Protein AF-A0A5P8LX59-F1 (afdb_monomer)

Foldseek 3Di:
DDDDDDDDDDPPPDPPPPDPPVPPPDPDCPVLVVVLVVLVVVLVCQLVVCVVCCVVCVVVCVVVVDDPVNCNVVSNVVSVVVSVVSVVVSVVVVVVVPD

Sequence (99 aa):
MSSDDDGDAGYVHRPSGEPPTSGDGEREFDWRGWTLVGTVLFAFIVAPGALLLLPAAQSFVQSLGLTLRDAYLVLPLLPAFLLGSVAVWSAMRARSGGA

Nearest PDB structures (foldseek):
  5uky-assembly1_B  TM=3.908E-01  e=8.675E+00  Mycobacterium tuberculosis

Secondary structure (DSSP, 8-state):
----------------S-------S-----HHHHHHHHHHHHHHHHHHHHHHHHHHHHHHHHHTT--HHHHHHHHHHHHHHHHHHHHHHHHHHHHHT--

Radius of gyration: 27.7 Å; Cα contacts (8 Å, |Δi|>4): 28; chains: 1; bounding box: 47×34×91 Å

Mean predicted aligned error: 15.1 Å

Structure (mmCIF, N/CA/C/O backbone):
data_AF-A0A5P8LX59-F1
#
_entry.id   AF-A0A5P8LX59-F1
#
loop_
_atom_site.group_PDB
_atom_site.id
_atom_site.type_symbol
_atom_site.label_atom_id
_atom_site.label_alt_id
_atom_site.label_comp_id
_atom_site.label_asym_id
_atom_site.label_entity_id
_atom_site.label_seq_id
_atom_site.pdbx_PDB_ins_code
_atom_site.Cartn_x
_atom_site.Cartn_y
_atom_site.Cartn_z
_atom_site.occupancy
_atom_site.B_iso_or_equiv
_atom_site.auth_seq_id
_atom_site.auth_comp_id
_atom_site.auth_asym_id
_atom_site.auth_atom_id
_atom_site.pdbx_PDB_model_num
ATOM 1 N N . MET A 1 1 ? 20.286 22.516 -72.641 1.00 39.66 1 MET A N 1
ATOM 2 C CA . MET A 1 1 ? 20.600 21.076 -72.717 1.00 39.66 1 MET A CA 1
ATOM 3 C C . MET A 1 1 ? 21.207 20.688 -71.376 1.00 39.66 1 MET A C 1
ATOM 5 O O . MET A 1 1 ? 22.198 21.307 -71.010 1.00 39.66 1 MET A O 1
ATOM 9 N N . SER A 1 2 ? 20.569 19.780 -70.631 1.00 52.16 2 SER A N 1
ATOM 10 C CA . SER A 1 2 ? 21.075 19.185 -69.382 1.00 52.16 2 SER A CA 1
ATOM 11 C C . SER A 1 2 ? 22.319 18.331 -69.624 1.00 52.16 2 SER A C 1
ATOM 13 O O . SER A 1 2 ? 22.475 17.810 -70.729 1.00 52.16 2 SER A O 1
ATOM 15 N N . SER A 1 3 ? 23.123 18.111 -68.585 1.00 48.81 3 SER A N 1
ATOM 16 C CA . SER A 1 3 ? 23.468 16.763 -68.103 1.00 48.81 3 SER A CA 1
ATOM 17 C C . SER A 1 3 ? 24.090 16.882 -66.715 1.00 48.81 3 SER A C 1
ATOM 19 O O . SER A 1 3 ? 25.115 17.539 -66.545 1.00 48.81 3 SER A O 1
ATOM 21 N N . ASP A 1 4 ? 23.403 16.281 -65.753 1.00 60.53 4 ASP A N 1
ATOM 22 C CA . ASP A 1 4 ? 23.917 15.863 -64.458 1.00 60.53 4 ASP A CA 1
ATOM 23 C C . ASP A 1 4 ? 25.116 14.915 -64.641 1.00 60.53 4 ASP A C 1
ATOM 25 O O . ASP A 1 4 ? 25.100 14.078 -65.545 1.00 60.53 4 ASP A O 1
ATOM 29 N N . ASP A 1 5 ? 26.125 15.028 -63.778 1.00 57.09 5 ASP A N 1
ATOM 30 C CA . ASP A 1 5 ? 27.040 13.927 -63.465 1.00 57.09 5 ASP A CA 1
ATOM 31 C C . ASP A 1 5 ? 27.455 14.049 -61.994 1.00 57.09 5 ASP A C 1
ATOM 33 O O . ASP A 1 5 ? 28.206 14.941 -61.588 1.00 57.09 5 ASP A O 1
ATOM 37 N N . ASP A 1 6 ? 26.850 13.175 -61.198 1.00 61.28 6 ASP A N 1
ATOM 38 C CA . ASP A 1 6 ? 27.208 12.845 -59.829 1.00 61.28 6 ASP A CA 1
ATOM 39 C C . ASP A 1 6 ? 28.573 12.147 -59.801 1.00 61.28 6 ASP A C 1
ATOM 41 O O . ASP A 1 6 ? 28.812 11.188 -60.531 1.00 61.28 6 ASP A O 1
ATOM 45 N N . GLY A 1 7 ? 29.456 12.570 -58.897 1.00 51.38 7 GLY A N 1
ATOM 46 C CA . GLY A 1 7 ? 30.791 11.988 -58.772 1.00 51.38 7 GLY A CA 1
ATOM 47 C C . GLY A 1 7 ? 31.377 12.143 -57.378 1.00 51.38 7 GLY A C 1
ATOM 48 O O . GLY A 1 7 ? 32.347 12.868 -57.192 1.00 51.38 7 GLY A O 1
ATOM 49 N N . ASP A 1 8 ? 30.740 11.492 -56.405 1.00 58.75 8 ASP A N 1
ATOM 50 C CA . ASP A 1 8 ? 31.385 10.799 -55.282 1.00 58.75 8 ASP A CA 1
ATOM 51 C C . ASP A 1 8 ? 32.727 11.381 -54.784 1.00 58.75 8 ASP A C 1
ATOM 53 O O . ASP A 1 8 ? 33.810 10.848 -55.027 1.00 58.75 8 ASP A O 1
ATOM 57 N N . ALA A 1 9 ? 32.657 12.474 -54.025 1.00 58.75 9 ALA A N 1
ATOM 58 C CA . ALA A 1 9 ? 33.745 12.895 -53.151 1.00 58.75 9 ALA A CA 1
ATOM 59 C C . ALA A 1 9 ? 33.345 12.638 -51.696 1.00 58.75 9 ALA A C 1
ATOM 61 O O . ALA A 1 9 ? 33.059 13.565 -50.940 1.00 58.75 9 ALA A O 1
ATOM 62 N N . GLY A 1 10 ? 33.305 11.351 -51.336 1.00 62.59 10 GLY A N 1
ATOM 63 C CA . GLY A 1 10 ? 33.580 10.840 -49.995 1.00 62.59 10 GLY A CA 1
ATOM 64 C C . GLY A 1 10 ? 32.993 11.666 -48.856 1.00 62.59 10 GLY A C 1
ATOM 65 O O . GLY A 1 10 ? 33.713 12.390 -48.165 1.00 62.59 10 GLY A O 1
ATOM 66 N N . TYR A 1 11 ? 31.690 11.514 -48.625 1.00 55.47 11 TYR A N 1
ATOM 67 C CA . TYR A 1 11 ? 31.043 12.032 -47.426 1.00 55.47 11 TYR A CA 1
ATOM 68 C C . TYR A 1 11 ? 31.596 11.284 -46.203 1.00 55.47 11 TYR A C 1
ATOM 70 O O . TYR A 1 11 ? 31.099 10.235 -45.797 1.00 55.47 11 TYR A O 1
ATOM 78 N N . VAL A 1 12 ? 32.689 11.790 -45.629 1.00 67.88 12 VAL A N 1
ATOM 79 C CA . VAL A 1 12 ? 33.252 11.251 -44.392 1.00 67.88 12 VAL A CA 1
ATOM 80 C C . VAL A 1 12 ? 32.291 11.620 -43.275 1.00 67.88 12 VAL A C 1
ATOM 82 O O . VAL A 1 12 ? 32.239 12.774 -42.844 1.00 67.88 12 VAL A O 1
ATOM 85 N N . HIS A 1 13 ? 31.538 10.632 -42.800 1.00 61.62 13 HIS A N 1
ATOM 86 C CA . HIS A 1 13 ? 30.782 10.725 -41.562 1.00 61.62 13 HIS A CA 1
ATOM 87 C C . HIS A 1 13 ? 31.778 11.005 -40.426 1.00 61.62 13 HIS A C 1
ATOM 89 O O . HIS A 1 13 ? 32.364 10.100 -39.835 1.00 61.62 13 HIS A O 1
ATOM 95 N N . ARG A 1 14 ? 32.023 12.283 -40.131 1.00 65.81 14 ARG A N 1
ATOM 96 C CA . ARG A 1 14 ? 32.579 12.664 -38.838 1.00 65.81 14 ARG A CA 1
ATOM 97 C C . ARG A 1 14 ? 31.436 12.441 -37.857 1.00 65.81 14 ARG A C 1
ATOM 99 O O . ARG A 1 14 ? 30.357 12.981 -38.112 1.00 65.81 14 ARG A O 1
ATOM 106 N N . PRO A 1 15 ? 31.603 11.644 -36.792 1.00 63.88 15 PRO A N 1
ATOM 107 C CA . PRO A 1 15 ? 30.648 11.688 -35.703 1.00 63.88 15 PRO A CA 1
ATOM 108 C C . PRO A 1 15 ? 30.684 13.134 -35.213 1.00 63.88 15 PRO A C 1
ATOM 110 O O . PRO A 1 15 ? 31.663 13.576 -34.610 1.00 63.88 15 PRO A O 1
ATOM 113 N N . SER A 1 16 ? 29.673 13.916 -35.587 1.00 62.31 16 SER A N 1
ATOM 114 C CA . SER A 1 16 ? 29.375 15.161 -34.905 1.00 62.31 16 SER A CA 1
ATOM 115 C C . SER A 1 16 ? 29.367 14.796 -33.432 1.00 62.31 16 SER A C 1
ATOM 117 O O . SER A 1 16 ? 28.645 13.879 -33.053 1.00 62.31 16 SER A O 1
ATOM 119 N N . GLY A 1 17 ? 30.179 15.468 -32.615 1.00 58.28 17 GLY A N 1
ATOM 120 C CA . GLY A 1 17 ? 30.187 15.312 -31.156 1.00 58.28 17 GLY A CA 1
ATOM 121 C C . GLY A 1 17 ? 28.874 15.740 -30.494 1.00 58.28 17 GLY A C 1
ATOM 122 O O . GLY A 1 17 ? 28.867 16.057 -29.310 1.00 58.28 17 GLY A O 1
ATOM 123 N N . GLU A 1 18 ? 27.785 15.764 -31.260 1.00 60.22 18 GLU A N 1
ATOM 124 C CA . GLU A 1 18 ? 26.452 15.681 -30.726 1.00 60.22 18 GLU A CA 1
ATOM 125 C C . GLU A 1 18 ? 26.386 14.321 -30.025 1.00 60.22 18 GLU A C 1
ATOM 127 O O . GLU A 1 18 ? 26.603 13.290 -30.679 1.00 60.22 18 GLU A O 1
ATOM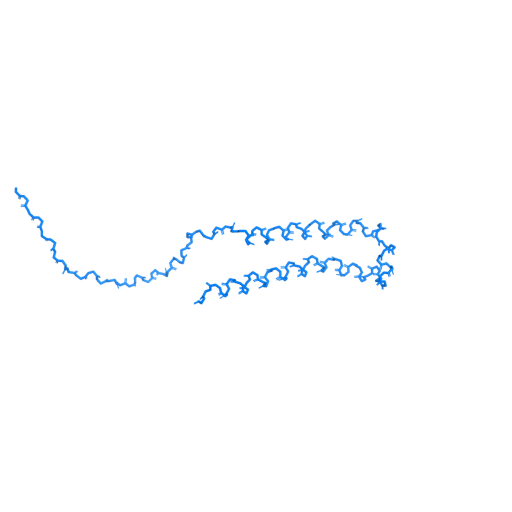 132 N N . PRO A 1 19 ? 26.176 14.282 -28.696 1.00 61.91 19 PRO A N 1
ATOM 133 C CA . PRO A 1 19 ? 25.893 13.017 -28.039 1.00 61.91 19 PRO A CA 1
ATOM 134 C C . PRO A 1 19 ? 24.783 12.333 -28.842 1.00 61.91 19 PRO A C 1
ATOM 136 O O . PRO A 1 19 ? 23.948 13.045 -29.407 1.00 61.91 19 PRO A O 1
ATOM 139 N N . PRO A 1 20 ? 24.747 10.988 -28.932 1.00 59.03 20 PRO A N 1
ATOM 140 C CA . PRO A 1 20 ? 23.557 10.347 -29.456 1.00 59.03 20 PRO A CA 1
ATOM 141 C C . PRO A 1 20 ? 22.401 10.965 -28.681 1.00 59.03 20 PRO A C 1
ATOM 143 O O . PRO A 1 20 ? 22.323 10.810 -27.455 1.00 59.03 20 PRO A O 1
ATOM 146 N N . THR A 1 21 ? 21.561 11.735 -29.375 1.00 58.81 21 THR A N 1
ATOM 147 C CA . THR A 1 21 ? 20.234 12.066 -28.899 1.00 58.81 21 THR A CA 1
ATOM 148 C C . THR A 1 21 ? 19.585 10.702 -28.854 1.00 58.81 21 THR A C 1
ATOM 150 O O . THR A 1 21 ? 19.090 10.183 -29.849 1.00 58.81 21 THR A O 1
ATOM 153 N N . SER A 1 22 ? 19.810 10.025 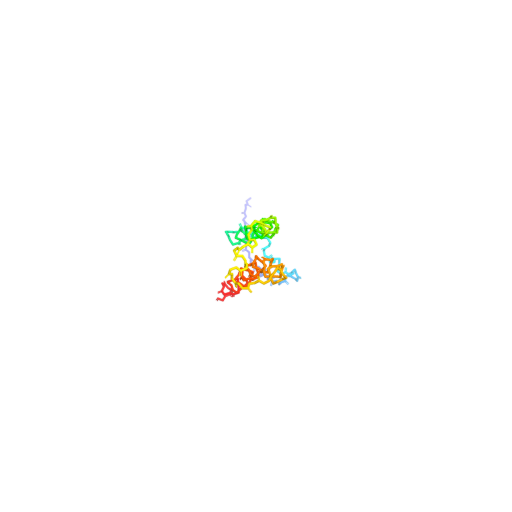-27.724 1.00 59.50 22 SER A N 1
ATOM 154 C CA . SER A 1 22 ? 19.242 8.734 -27.394 1.00 59.50 22 SER A CA 1
ATOM 155 C C . SER A 1 22 ? 17.790 8.955 -27.686 1.00 59.50 22 SER A C 1
ATOM 157 O O . SER A 1 22 ? 17.228 9.820 -27.025 1.00 59.50 22 SER A O 1
ATOM 159 N N . GLY A 1 23 ? 17.288 8.357 -28.769 1.00 49.78 23 GLY A N 1
ATOM 160 C CA . GLY A 1 23 ? 16.041 8.778 -29.376 1.00 49.78 23 GLY A CA 1
ATOM 161 C C . GLY A 1 23 ? 15.005 8.961 -28.283 1.00 49.78 23 GLY A C 1
ATOM 162 O O . GLY A 1 23 ? 14.460 7.990 -27.778 1.00 49.78 23 GLY A O 1
ATOM 163 N N . ASP A 1 24 ? 14.747 10.217 -27.922 1.00 54.28 24 ASP A N 1
ATOM 164 C CA . ASP A 1 24 ? 13.621 10.618 -27.086 1.00 54.28 24 ASP A CA 1
ATOM 165 C C . ASP A 1 24 ? 12.332 10.554 -27.934 1.00 54.28 24 ASP A C 1
ATOM 167 O O . ASP A 1 24 ? 11.295 11.104 -27.576 1.00 54.28 24 ASP A O 1
ATOM 171 N N . GLY A 1 25 ? 12.389 9.863 -29.079 1.00 49.53 25 GLY A N 1
ATOM 172 C CA . GLY A 1 25 ? 11.248 9.308 -29.770 1.00 49.53 25 GLY A CA 1
ATOM 173 C C . GLY A 1 25 ? 10.726 8.125 -28.969 1.00 49.53 25 GLY A C 1
ATOM 174 O O . GLY A 1 25 ? 11.237 7.016 -29.069 1.00 49.53 25 GLY A O 1
ATOM 175 N N . GLU A 1 26 ? 9.687 8.400 -28.185 1.00 53.62 26 GLU A N 1
ATOM 176 C CA . GLU A 1 26 ? 8.675 7.408 -27.827 1.00 53.62 26 GLU A CA 1
ATOM 177 C C . GLU A 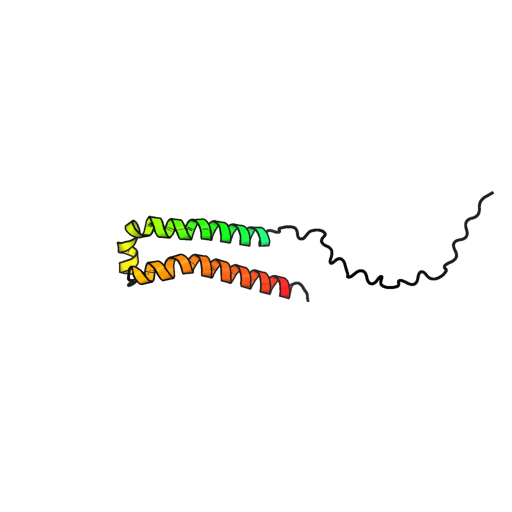1 26 ? 9.151 6.339 -26.832 1.00 53.62 26 GLU A C 1
ATOM 179 O O . GLU A 1 26 ? 9.068 5.136 -27.065 1.00 53.62 26 GLU A O 1
ATOM 184 N N . ARG A 1 27 ? 9.509 6.753 -25.609 1.00 59.38 27 ARG A N 1
ATOM 185 C CA . ARG A 1 27 ? 9.155 5.904 -24.458 1.00 59.38 27 ARG A CA 1
ATOM 186 C C . ARG A 1 27 ? 7.631 5.918 -24.336 1.00 59.38 27 ARG A C 1
ATOM 188 O O . ARG A 1 27 ? 7.096 6.614 -23.473 1.00 59.38 27 ARG A O 1
ATOM 195 N N . GLU A 1 28 ? 6.928 5.221 -25.231 1.00 60.41 28 GLU A N 1
ATOM 196 C CA . GLU A 1 28 ? 5.500 4.980 -25.069 1.00 60.41 28 GLU A CA 1
ATOM 197 C C . GLU A 1 28 ? 5.299 4.403 -23.669 1.00 60.41 28 GLU A C 1
ATOM 199 O O . GLU A 1 28 ? 6.025 3.506 -23.222 1.00 60.41 28 GLU A O 1
ATOM 204 N N . PHE A 1 29 ? 4.357 4.988 -22.928 1.00 61.09 29 PHE A N 1
ATOM 205 C CA . PHE A 1 29 ? 3.937 4.462 -21.638 1.00 61.09 29 PHE A CA 1
ATOM 206 C C . PHE A 1 29 ? 3.195 3.155 -21.900 1.00 61.09 29 PHE A C 1
ATOM 208 O O . PHE A 1 29 ? 1.970 3.093 -21.963 1.00 61.09 29 PHE A O 1
ATOM 215 N N . ASP A 1 30 ? 3.983 2.110 -22.095 1.00 74.50 30 ASP A N 1
ATOM 216 C CA . ASP A 1 30 ? 3.508 0.779 -22.395 1.00 74.50 30 ASP A CA 1
ATOM 217 C C . ASP A 1 30 ? 2.724 0.226 -21.195 1.00 74.50 30 ASP A C 1
ATOM 219 O O . ASP A 1 30 ? 2.729 0.796 -20.094 1.00 74.50 30 ASP A O 1
ATOM 223 N N . TRP A 1 31 ? 2.107 -0.945 -21.346 1.00 78.75 31 TRP A N 1
ATOM 224 C CA . TRP A 1 31 ? 1.364 -1.620 -20.263 1.00 78.75 31 TRP A CA 1
ATOM 225 C C . TRP A 1 31 ? 2.161 -1.736 -18.938 1.00 78.75 31 TRP A C 1
ATOM 227 O O . TRP A 1 31 ? 1.609 -1.783 -17.836 1.00 78.75 31 TRP A O 1
ATOM 237 N N . ARG A 1 32 ? 3.494 -1.696 -19.035 1.00 72.44 32 ARG A N 1
ATOM 238 C CA . ARG A 1 32 ? 4.465 -1.664 -17.930 1.00 72.44 32 ARG A CA 1
ATOM 239 C C . ARG A 1 32 ? 4.419 -0.358 -17.128 1.00 72.44 32 ARG A C 1
ATOM 241 O O . ARG A 1 32 ? 4.396 -0.403 -15.899 1.00 72.44 32 ARG A O 1
ATOM 248 N N . GLY A 1 33 ? 4.388 0.791 -17.807 1.00 80.94 33 GLY A N 1
ATOM 249 C CA . GLY A 1 33 ? 4.243 2.097 -17.163 1.00 80.94 33 GLY A CA 1
ATOM 250 C C . GLY A 1 33 ? 2.878 2.221 -16.487 1.00 80.94 33 GLY A C 1
ATOM 251 O O . GLY A 1 33 ? 2.789 2.662 -15.342 1.00 80.94 33 GLY A O 1
ATOM 252 N N . TRP A 1 34 ? 1.836 1.696 -17.134 1.00 87.06 34 TRP A N 1
ATOM 253 C CA . TRP A 1 34 ? 0.496 1.605 -16.555 1.00 87.06 34 TRP A CA 1
ATOM 254 C C . TRP A 1 34 ? 0.412 0.689 -15.333 1.00 87.06 34 TRP A C 1
ATOM 256 O O . TRP A 1 34 ? -0.273 1.029 -14.373 1.00 87.06 34 TRP A O 1
ATOM 266 N N . THR A 1 35 ? 1.144 -0.427 -15.308 1.00 84.69 35 THR A N 1
ATOM 267 C CA . THR A 1 35 ? 1.215 -1.309 -14.129 1.00 84.69 35 THR A CA 1
ATOM 268 C C . THR A 1 35 ? 1.823 -0.583 -12.927 1.00 84.69 35 THR A C 1
ATOM 270 O O . THR A 1 35 ? 1.303 -0.683 -11.813 1.00 84.69 35 THR A O 1
ATOM 273 N N . LEU A 1 36 ? 2.892 0.195 -13.138 1.00 82.94 36 LEU A N 1
ATOM 274 C CA . LEU A 1 36 ? 3.495 1.005 -12.078 1.00 82.94 36 LEU A CA 1
ATOM 275 C C . LEU A 1 36 ? 2.496 2.041 -11.548 1.00 82.94 36 LEU A C 1
ATOM 277 O O . LEU A 1 36 ? 2.269 2.114 -10.343 1.00 82.94 36 LEU A O 1
ATOM 281 N N . VAL A 1 37 ? 1.857 2.791 -12.448 1.00 87.31 37 VAL A N 1
ATOM 282 C CA . VAL A 1 37 ? 0.847 3.801 -12.096 1.00 87.31 37 VAL A CA 1
ATOM 283 C C . VAL A 1 37 ? -0.325 3.169 -11.340 1.00 87.31 37 VAL A C 1
ATOM 285 O O . VAL A 1 37 ? -0.723 3.678 -10.294 1.00 87.31 37 VAL A O 1
ATOM 288 N N . GLY A 1 38 ? -0.830 2.025 -11.808 1.00 89.19 38 GLY A N 1
ATOM 289 C CA . GLY A 1 38 ? -1.888 1.267 -11.142 1.00 89.19 38 GLY A CA 1
ATOM 290 C C . GLY A 1 38 ? -1.485 0.803 -9.742 1.00 89.19 38 GLY A C 1
ATOM 291 O O . GLY A 1 38 ? -2.277 0.913 -8.810 1.00 89.19 38 GLY A O 1
ATOM 292 N N . THR A 1 39 ? -0.236 0.369 -9.559 1.00 85.94 39 THR A N 1
ATOM 293 C CA . THR A 1 39 ? 0.287 -0.033 -8.243 1.00 85.94 39 THR A CA 1
ATOM 294 C C . THR A 1 39 ? 0.406 1.165 -7.298 1.00 85.94 39 THR A C 1
ATOM 296 O O . THR A 1 39 ? 0.094 1.048 -6.116 1.00 85.94 39 THR A O 1
ATOM 299 N N . VAL A 1 40 ? 0.810 2.334 -7.806 1.00 88.06 40 VAL A N 1
ATOM 300 C CA . VAL A 1 40 ? 0.874 3.575 -7.017 1.00 88.06 40 VAL A CA 1
ATOM 301 C C . VAL A 1 40 ? -0.526 4.001 -6.582 1.00 88.06 40 VAL A C 1
ATOM 303 O O . VAL A 1 40 ? -0.749 4.219 -5.394 1.00 88.06 40 VAL A O 1
ATOM 306 N N . LEU A 1 41 ? -1.487 4.051 -7.508 1.00 91.75 41 LEU A N 1
ATOM 307 C CA . LEU A 1 41 ? -2.896 4.325 -7.202 1.00 91.75 41 LEU A CA 1
ATOM 308 C C . LEU A 1 41 ? -3.451 3.340 -6.168 1.00 91.75 41 LEU A C 1
ATOM 310 O O . LEU A 1 41 ? -4.060 3.755 -5.184 1.00 91.75 41 LEU A O 1
ATOM 314 N N . PHE A 1 42 ? -3.186 2.046 -6.347 1.00 87.19 42 PHE A N 1
ATOM 315 C CA . PHE A 1 42 ? -3.561 1.011 -5.391 1.00 87.19 42 PHE A CA 1
ATOM 316 C C . PHE A 1 42 ? -2.956 1.269 -4.008 1.00 87.19 42 PHE A C 1
ATOM 318 O O . PHE A 1 42 ? -3.679 1.232 -3.017 1.00 87.19 42 PHE A O 1
ATOM 325 N N . ALA A 1 43 ? -1.666 1.599 -3.919 1.00 88.50 43 ALA A N 1
ATOM 326 C CA . ALA A 1 43 ? -1.013 1.913 -2.651 1.00 88.50 43 ALA A CA 1
ATOM 327 C C . ALA A 1 43 ? -1.642 3.134 -1.963 1.00 88.50 43 ALA A C 1
ATOM 329 O O . ALA A 1 43 ? -1.887 3.098 -0.757 1.00 88.50 43 ALA A O 1
ATOM 330 N N . PHE A 1 44 ? -1.970 4.175 -2.733 1.00 88.06 44 PHE A N 1
ATOM 331 C CA . PHE A 1 44 ? -2.657 5.370 -2.240 1.00 88.06 44 PHE A CA 1
ATOM 332 C C . PHE A 1 44 ? -4.105 5.126 -1.819 1.00 88.06 44 PHE A C 1
ATOM 334 O O . PHE A 1 44 ? -4.645 5.955 -1.102 1.00 88.06 44 PHE A O 1
ATOM 341 N N . ILE A 1 45 ? -4.741 4.026 -2.220 1.00 91.00 45 ILE A N 1
ATOM 342 C CA . ILE A 1 45 ? -6.082 3.649 -1.750 1.00 91.00 45 ILE A CA 1
ATOM 343 C C . ILE A 1 45 ? -5.975 2.706 -0.552 1.00 91.00 45 ILE A C 1
ATOM 345 O O . ILE A 1 45 ? -6.645 2.902 0.460 1.00 91.00 45 ILE A O 1
ATOM 349 N N . VAL A 1 46 ? -5.108 1.698 -0.641 1.00 85.00 46 VAL A N 1
ATOM 350 C CA . VAL A 1 46 ? -4.944 0.675 0.394 1.00 85.00 46 VAL A CA 1
ATOM 351 C C . VAL A 1 46 ? -4.355 1.259 1.664 1.00 85.00 46 VAL A C 1
ATOM 353 O O . VAL A 1 46 ? -4.880 0.970 2.730 1.00 85.00 46 VAL A O 1
ATOM 356 N N . ALA A 1 47 ? -3.319 2.098 1.588 1.00 85.06 47 ALA A N 1
ATOM 357 C CA . ALA A 1 47 ? -2.713 2.675 2.786 1.00 85.06 47 ALA A CA 1
ATOM 358 C C . ALA A 1 47 ? -3.717 3.496 3.628 1.00 85.06 47 ALA A C 1
ATOM 360 O O . ALA A 1 47 ? -3.886 3.177 4.807 1.00 85.06 47 ALA A O 1
ATOM 361 N N . PRO A 1 48 ? -4.440 4.492 3.076 1.00 82.25 48 PRO A N 1
ATOM 362 C CA . PRO A 1 48 ? -5.444 5.219 3.849 1.00 82.25 48 PRO A CA 1
ATOM 363 C C . PRO A 1 48 ? -6.692 4.382 4.140 1.00 82.25 48 PRO A C 1
ATOM 365 O O . PRO A 1 48 ? -7.220 4.463 5.246 1.00 82.25 48 PRO A O 1
ATOM 368 N N . GLY A 1 49 ? -7.154 3.547 3.203 1.00 85.44 49 GLY A N 1
ATOM 369 C CA . GLY A 1 49 ? -8.316 2.681 3.413 1.00 85.44 49 GLY A CA 1
ATOM 370 C C . GLY A 1 49 ? -8.102 1.699 4.564 1.00 85.44 49 GLY A C 1
ATOM 371 O O . GLY A 1 49 ? -8.967 1.543 5.422 1.00 85.44 49 GLY A O 1
ATOM 372 N N . ALA A 1 50 ? -6.916 1.102 4.648 1.00 81.25 50 ALA A N 1
ATOM 373 C CA . ALA A 1 50 ? -6.553 0.208 5.735 1.00 81.25 50 ALA A CA 1
ATOM 374 C C . ALA A 1 50 ? -6.465 0.949 7.079 1.00 81.25 50 ALA A C 1
ATOM 376 O O . ALA A 1 50 ? -6.901 0.416 8.097 1.00 81.25 50 ALA A O 1
ATOM 377 N N . LEU A 1 51 ? -5.987 2.198 7.083 1.00 80.81 51 LEU A N 1
ATOM 378 C CA . LEU A 1 51 ? -5.957 3.042 8.282 1.00 80.81 51 LEU A CA 1
ATOM 379 C C . LEU A 1 51 ? -7.366 3.387 8.794 1.00 80.81 51 LEU A C 1
ATOM 381 O O . LEU A 1 51 ? -7.590 3.413 10.003 1.00 80.81 51 LEU A O 1
ATOM 385 N N . LEU A 1 52 ? -8.321 3.611 7.886 1.00 82.19 52 LEU A N 1
ATOM 386 C CA . LEU A 1 52 ? -9.720 3.904 8.220 1.00 82.19 52 LEU A CA 1
ATOM 387 C C . LEU A 1 52 ? -10.496 2.666 8.684 1.00 82.19 52 LEU A C 1
ATOM 389 O O . LEU A 1 52 ? -11.353 2.773 9.558 1.00 82.19 52 LEU A O 1
ATOM 393 N N . LEU A 1 53 ? -10.206 1.496 8.111 1.00 80.69 53 LEU A N 1
ATOM 394 C CA . LEU A 1 53 ? -10.876 0.233 8.440 1.00 80.69 53 LEU A CA 1
ATOM 395 C C . LEU A 1 53 ? -10.269 -0.472 9.663 1.00 80.69 53 LEU A C 1
ATOM 397 O O . LEU A 1 53 ? -10.883 -1.389 10.206 1.00 80.69 53 LEU A O 1
ATOM 401 N N . LEU A 1 54 ? -9.099 -0.035 10.132 1.00 73.56 54 LEU A N 1
ATOM 402 C CA . LEU A 1 54 ? -8.374 -0.590 11.281 1.00 73.56 54 LEU A CA 1
ATOM 403 C C . LEU A 1 54 ? -9.236 -0.722 12.555 1.00 73.56 54 LEU A C 1
ATOM 405 O O . LEU A 1 54 ? -9.226 -1.795 13.161 1.00 73.56 54 LEU A O 1
ATOM 409 N N . PRO A 1 55 ? -10.049 0.283 12.947 1.00 72.69 55 PRO A N 1
ATOM 410 C CA . PRO A 1 55 ? -10.950 0.157 14.089 1.00 72.69 55 PRO A CA 1
ATOM 411 C C . PRO A 1 55 ? -12.042 -0.900 13.884 1.00 72.69 55 PRO A C 1
ATOM 413 O O . PRO A 1 55 ? -12.530 -1.452 14.857 1.00 72.69 55 PRO A O 1
ATOM 416 N N . ALA A 1 56 ? -12.442 -1.219 12.654 1.00 74.19 56 ALA A N 1
ATOM 417 C CA . ALA A 1 56 ? -13.385 -2.310 12.398 1.00 74.19 56 ALA A CA 1
ATOM 418 C C 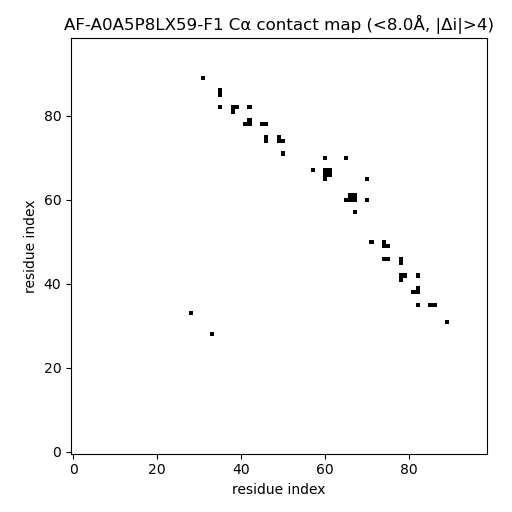. ALA A 1 56 ? -12.674 -3.675 12.319 1.00 74.19 56 ALA A C 1
ATOM 420 O O . ALA A 1 56 ? -13.234 -4.694 12.712 1.00 74.19 56 ALA A O 1
ATOM 421 N N . ALA A 1 57 ? -11.420 -3.691 11.860 1.00 68.50 57 ALA A N 1
ATOM 422 C CA . ALA A 1 57 ? -10.602 -4.890 11.684 1.00 68.50 57 ALA A CA 1
ATOM 423 C C . ALA A 1 57 ? -9.790 -5.291 12.933 1.00 68.50 57 ALA A C 1
ATOM 425 O O . ALA A 1 57 ? -9.100 -6.309 12.912 1.00 68.50 57 ALA A O 1
ATOM 426 N N . GLN A 1 58 ? -9.869 -4.528 14.028 1.00 70.88 58 GLN A N 1
ATOM 427 C CA . GLN A 1 58 ? -9.087 -4.751 15.252 1.00 70.88 58 GLN A CA 1
ATOM 428 C C . GLN A 1 58 ? -9.242 -6.166 15.843 1.00 70.88 58 GLN A C 1
ATOM 430 O O . GLN A 1 58 ? -8.265 -6.736 16.327 1.00 70.88 58 GLN A O 1
ATOM 435 N N . SER A 1 59 ? -10.431 -6.769 15.743 1.00 70.44 59 SER A N 1
ATOM 436 C CA . SER A 1 59 ? -10.680 -8.150 16.183 1.00 70.44 59 SER A CA 1
ATOM 437 C C . SER A 1 59 ? -9.964 -9.184 15.304 1.00 70.44 59 SER A C 1
ATOM 439 O O . SER A 1 59 ? -9.372 -10.133 15.812 1.00 70.44 59 SER A O 1
ATOM 441 N N . PHE A 1 60 ? -9.958 -8.974 13.987 1.00 69.94 60 PHE A N 1
ATOM 442 C CA . PHE A 1 60 ? -9.266 -9.826 13.021 1.00 69.94 60 PHE A CA 1
ATOM 443 C C . PHE A 1 60 ? -7.741 -9.724 13.166 1.00 69.94 60 PHE A C 1
ATOM 445 O O . PHE A 1 60 ? -7.045 -10.735 13.183 1.00 69.94 60 PHE A O 1
ATOM 452 N N . VAL A 1 61 ? -7.212 -8.517 13.362 1.00 71.19 61 VAL A N 1
ATOM 453 C CA . VAL A 1 61 ? -5.776 -8.276 13.577 1.00 71.19 61 VAL A CA 1
ATOM 454 C C . VAL A 1 61 ? -5.277 -8.950 14.862 1.00 71.19 61 VAL A C 1
ATOM 456 O O . VAL A 1 61 ? -4.241 -9.615 14.837 1.00 71.19 61 VAL A O 1
ATOM 459 N N . GLN A 1 62 ? -6.038 -8.860 15.960 1.00 74.19 62 GLN A N 1
ATOM 460 C CA . GLN A 1 62 ? -5.710 -9.570 17.204 1.00 74.19 62 GLN A CA 1
ATOM 461 C C . GLN A 1 62 ? -5.743 -11.095 17.035 1.00 74.19 62 GLN A C 1
ATOM 463 O O . GLN A 1 62 ? -4.929 -11.787 17.642 1.00 74.19 62 GLN A O 1
ATOM 468 N N . SER A 1 63 ? -6.629 -11.627 16.184 1.00 75.25 63 SER A N 1
ATOM 469 C CA . SER A 1 63 ? -6.676 -13.069 15.892 1.00 75.25 63 SER A CA 1
ATOM 470 C C . SER A 1 63 ? -5.425 -13.588 15.170 1.00 75.25 63 SER A C 1
ATOM 472 O O . SER A 1 63 ? -5.084 -14.761 15.297 1.00 75.25 63 SER A O 1
ATOM 474 N N . LEU A 1 64 ? -4.700 -12.705 14.474 1.00 71.75 64 LEU A N 1
ATOM 475 C CA . LEU A 1 64 ? -3.408 -12.992 13.844 1.00 71.75 64 LEU A CA 1
ATOM 476 C C . LEU A 1 64 ? -2.220 -12.801 14.807 1.00 71.75 64 LEU A C 1
ATOM 478 O O . LEU A 1 64 ? -1.071 -12.930 14.392 1.00 71.75 64 LEU A O 1
ATOM 482 N N . GLY A 1 65 ? -2.474 -12.482 16.083 1.00 71.00 65 GLY A N 1
ATOM 483 C CA . GLY A 1 65 ? -1.443 -12.260 17.101 1.00 71.00 65 GLY A CA 1
ATOM 484 C C . GLY A 1 65 ? -0.702 -10.926 16.976 1.00 71.00 65 GLY A C 1
ATOM 485 O O . GLY A 1 65 ? 0.276 -10.706 17.686 1.00 71.00 65 GLY A O 1
ATOM 486 N N . LEU A 1 66 ? -1.154 -10.030 16.095 1.00 74.44 66 LEU A N 1
ATOM 487 C CA . LEU A 1 66 ? -0.556 -8.711 15.921 1.00 74.44 66 LEU A CA 1
ATOM 488 C C . LEU A 1 66 ? -1.112 -7.747 16.968 1.00 74.44 66 LEU A C 1
ATOM 490 O O . LEU A 1 66 ? -2.328 -7.598 17.122 1.00 74.44 66 LEU A O 1
ATOM 494 N N . THR A 1 67 ? -0.224 -7.048 17.675 1.00 77.19 67 THR A N 1
ATOM 495 C CA . THR A 1 67 ? -0.655 -5.932 18.519 1.00 77.19 67 THR A CA 1
ATOM 496 C C . THR A 1 67 ? -1.046 -4.736 17.645 1.00 77.19 67 THR A C 1
ATOM 498 O O . THR A 1 67 ? -0.626 -4.627 16.493 1.00 77.19 67 THR A O 1
ATOM 501 N N . LEU A 1 68 ? -1.827 -3.789 18.185 1.00 69.69 68 LEU A N 1
ATOM 502 C CA . LEU A 1 68 ? -2.183 -2.554 17.464 1.00 69.69 68 LEU A CA 1
ATOM 503 C C . LEU A 1 68 ? -0.944 -1.842 16.897 1.00 69.69 68 LEU A C 1
ATOM 505 O O . LEU A 1 68 ? -0.984 -1.338 15.780 1.00 69.69 68 LEU A O 1
ATOM 509 N N . ARG A 1 69 ? 0.170 -1.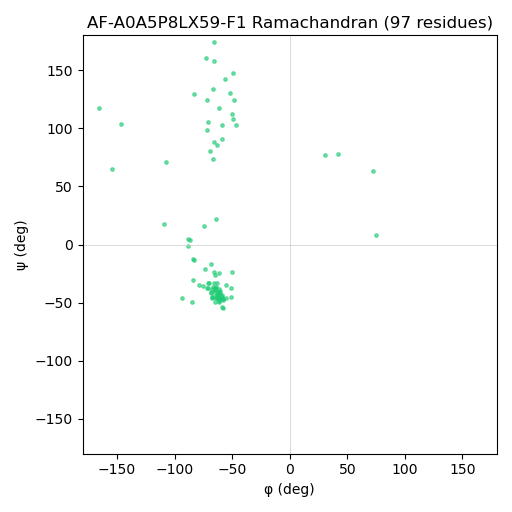846 17.637 1.00 74.19 69 ARG A N 1
ATOM 510 C CA . ARG A 1 69 ? 1.440 -1.256 17.192 1.00 74.19 69 ARG A CA 1
ATOM 511 C C . ARG A 1 69 ? 1.996 -1.962 15.959 1.00 74.19 69 ARG A C 1
ATOM 513 O O . ARG A 1 69 ? 2.360 -1.288 15.002 1.00 74.19 69 ARG A O 1
ATOM 520 N N . ASP A 1 70 ? 2.006 -3.292 15.962 1.00 77.06 70 ASP A N 1
ATOM 521 C CA . ASP A 1 70 ? 2.502 -4.083 14.832 1.00 77.06 70 ASP A CA 1
ATOM 522 C C . ASP A 1 70 ? 1.633 -3.877 13.593 1.00 77.06 70 ASP A C 1
ATOM 524 O O . ASP A 1 70 ? 2.149 -3.744 12.487 1.00 77.06 70 ASP A O 1
ATOM 528 N N . ALA A 1 71 ? 0.317 -3.759 13.773 1.00 78.19 71 ALA A N 1
ATOM 529 C CA . ALA A 1 71 ? -0.600 -3.457 12.684 1.00 78.19 71 ALA A CA 1
ATOM 530 C C . ALA A 1 71 ? -0.300 -2.093 12.054 1.00 78.19 71 ALA A C 1
ATOM 532 O O . ALA A 1 71 ? -0.159 -2.004 10.841 1.00 78.19 71 ALA A O 1
ATOM 533 N N . TYR A 1 72 ? -0.110 -1.044 12.858 1.00 71.62 72 TYR A N 1
ATOM 534 C CA . TYR A 1 72 ? 0.260 0.275 12.334 1.00 71.62 72 TYR A CA 1
ATOM 535 C C . TYR A 1 72 ? 1.609 0.286 11.598 1.00 71.62 72 TYR A C 1
ATOM 537 O O . TYR A 1 72 ? 1.805 1.137 10.734 1.00 71.62 72 TYR A O 1
ATOM 545 N N . LEU A 1 73 ? 2.519 -0.646 11.901 1.00 77.94 73 LEU A N 1
ATOM 546 C CA . LEU A 1 73 ? 3.803 -0.778 11.209 1.00 77.94 73 LEU A CA 1
ATOM 547 C C . LEU A 1 73 ? 3.698 -1.611 9.926 1.00 77.94 73 LEU A C 1
ATOM 549 O O . LEU A 1 73 ? 4.164 -1.176 8.879 1.00 77.94 73 LEU A O 1
ATOM 553 N N . VAL A 1 74 ? 3.079 -2.792 9.982 1.00 78.50 74 VAL A N 1
ATOM 554 C CA . VAL A 1 74 ? 3.042 -3.759 8.869 1.00 78.50 74 VAL A CA 1
ATOM 555 C C . VAL A 1 74 ? 2.014 -3.375 7.803 1.00 78.50 74 VAL A C 1
ATOM 557 O O . VAL A 1 74 ? 2.243 -3.578 6.611 1.00 78.50 74 VAL A O 1
ATOM 560 N N . LEU A 1 75 ? 0.888 -2.792 8.211 1.00 81.50 75 LEU A N 1
ATOM 561 C CA . LEU A 1 75 ? -0.220 -2.446 7.323 1.00 81.50 75 LEU A CA 1
ATOM 562 C C . LEU A 1 75 ? 0.165 -1.439 6.219 1.00 81.50 75 LEU A C 1
ATOM 564 O O . LEU A 1 75 ? -0.149 -1.718 5.062 1.00 81.50 75 LEU A O 1
ATOM 568 N N . PRO A 1 76 ? 0.883 -0.326 6.493 1.00 81.25 76 PRO A N 1
ATOM 569 C CA . PRO A 1 76 ? 1.420 0.533 5.431 1.00 81.25 76 PRO A CA 1
ATOM 570 C C . PRO A 1 76 ? 2.623 -0.087 4.702 1.00 81.25 76 PRO A C 1
ATOM 572 O O . PRO A 1 76 ? 2.918 0.288 3.567 1.00 81.25 76 PRO A O 1
ATOM 575 N N . LEU A 1 77 ? 3.310 -1.053 5.319 1.00 82.12 77 LEU A N 1
ATOM 576 C CA . LEU A 1 77 ? 4.457 -1.747 4.728 1.00 82.12 77 LEU A CA 1
ATOM 577 C C . LEU A 1 77 ? 4.042 -2.670 3.577 1.00 82.12 77 LEU A C 1
ATOM 579 O O . LEU A 1 77 ? 4.786 -2.802 2.610 1.00 82.12 77 LEU A O 1
ATOM 583 N N . LEU A 1 78 ? 2.849 -3.264 3.644 1.00 84.50 78 LEU A N 1
ATOM 584 C CA . LEU A 1 78 ? 2.330 -4.170 2.617 1.00 84.50 78 LEU A CA 1
ATOM 585 C C . LEU A 1 78 ? 2.249 -3.519 1.215 1.00 84.50 78 L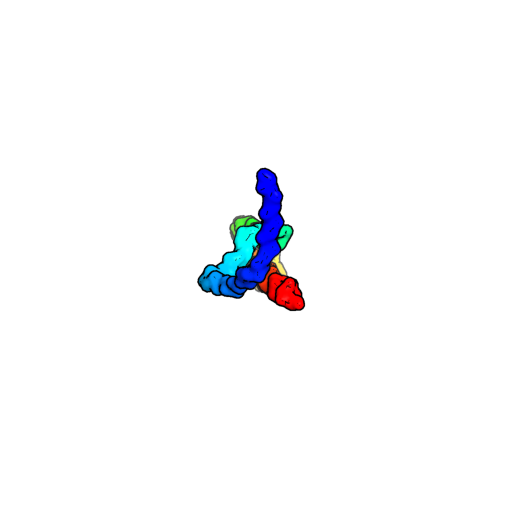EU A C 1
ATOM 587 O O . LEU A 1 78 ? 2.860 -4.049 0.281 1.00 84.50 78 LEU A O 1
ATOM 591 N N . PRO A 1 79 ? 1.570 -2.365 1.025 1.00 79.38 79 PRO A N 1
ATOM 592 C CA . PRO A 1 79 ? 1.543 -1.693 -0.274 1.00 79.38 79 PRO A CA 1
ATOM 593 C C . PRO A 1 79 ? 2.921 -1.157 -0.693 1.00 79.38 79 PRO A C 1
ATOM 595 O O . PRO A 1 79 ? 3.247 -1.186 -1.880 1.00 79.38 79 PRO A O 1
ATOM 598 N N . ALA A 1 80 ? 3.760 -0.724 0.256 1.00 86.00 80 ALA A N 1
ATOM 599 C CA . ALA A 1 80 ? 5.123 -0.281 -0.037 1.00 86.00 80 ALA A CA 1
ATOM 600 C C . ALA A 1 80 ? 6.008 -1.429 -0.560 1.00 86.00 80 ALA A C 1
ATOM 602 O O . ALA A 1 80 ? 6.751 -1.253 -1.525 1.00 86.00 80 ALA A O 1
ATOM 603 N N . PHE A 1 81 ? 5.894 -2.622 0.029 1.00 85.81 81 PHE A N 1
ATOM 604 C CA . PHE A 1 81 ? 6.624 -3.816 -0.395 1.00 85.81 81 PHE A CA 1
ATOM 605 C C . PHE A 1 81 ? 6.212 -4.272 -1.798 1.00 85.81 81 PHE A C 1
ATOM 607 O O . PHE A 1 81 ? 7.066 -4.637 -2.610 1.00 85.81 81 PHE A O 1
ATOM 614 N N . LEU A 1 82 ? 4.915 -4.195 -2.114 1.00 85.50 82 LEU A N 1
ATOM 615 C CA . LEU A 1 82 ? 4.405 -4.445 -3.463 1.00 85.50 82 LEU A CA 1
ATOM 616 C C . LEU A 1 82 ? 4.992 -3.453 -4.473 1.00 85.50 82 LEU A C 1
ATOM 618 O O . LEU A 1 82 ? 5.531 -3.877 -5.495 1.00 85.50 82 LEU A O 1
ATOM 622 N N . LEU A 1 83 ? 4.963 -2.152 -4.164 1.00 86.56 83 LEU A N 1
ATOM 623 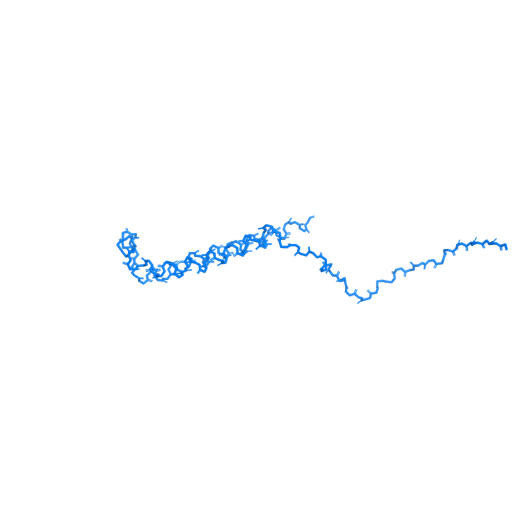C CA . LEU A 1 83 ? 5.554 -1.115 -5.017 1.00 86.56 83 LEU A CA 1
ATOM 624 C C . LEU A 1 83 ? 7.048 -1.346 -5.261 1.00 86.56 83 LEU A C 1
ATOM 626 O O . LEU A 1 83 ? 7.496 -1.309 -6.408 1.00 86.56 83 LEU A O 1
ATOM 630 N N . GLY A 1 84 ? 7.807 -1.626 -4.200 1.00 86.62 84 GLY A N 1
ATOM 631 C CA . GLY A 1 84 ? 9.231 -1.937 -4.296 1.00 86.62 84 GLY A CA 1
ATOM 632 C C . GLY A 1 84 ? 9.494 -3.164 -5.171 1.00 86.62 84 GLY A C 1
ATOM 633 O O . GLY A 1 84 ? 10.330 -3.113 -6.071 1.00 86.62 84 GLY A O 1
ATOM 634 N N . SER A 1 85 ? 8.732 -4.240 -4.973 1.00 89.38 85 SER A N 1
ATOM 635 C CA . SER A 1 85 ? 8.863 -5.479 -5.750 1.00 89.38 85 SER A CA 1
ATOM 636 C C . SER A 1 85 ? 8.579 -5.264 -7.242 1.00 89.38 85 SER A C 1
ATOM 638 O O . SER A 1 85 ? 9.354 -5.709 -8.091 1.00 89.38 85 SER A O 1
ATOM 640 N N . VAL A 1 86 ? 7.509 -4.530 -7.573 1.00 87.31 86 VAL A N 1
ATOM 641 C CA . VAL A 1 86 ? 7.155 -4.173 -8.959 1.00 87.31 86 VAL A CA 1
ATOM 642 C C . VAL A 1 86 ? 8.243 -3.309 -9.599 1.00 87.31 86 VAL A C 1
ATOM 644 O O . VAL A 1 86 ? 8.612 -3.541 -10.753 1.00 87.31 86 VAL A O 1
ATOM 647 N N . ALA A 1 87 ? 8.808 -2.354 -8.856 1.00 84.75 87 ALA A N 1
ATOM 648 C CA . ALA A 1 87 ? 9.893 -1.508 -9.344 1.00 84.75 87 ALA A CA 1
ATOM 649 C C . ALA A 1 87 ? 11.166 -2.317 -9.652 1.00 84.75 87 ALA A C 1
ATOM 651 O O . ALA A 1 87 ? 11.736 -2.168 -10.737 1.00 84.75 87 ALA A O 1
ATOM 652 N N . VAL A 1 88 ? 11.582 -3.217 -8.750 1.00 88.81 88 VAL A N 1
ATOM 653 C CA . VAL A 1 88 ? 12.759 -4.081 -8.962 1.00 88.81 88 VAL A CA 1
ATOM 654 C C . VAL A 1 88 ? 12.544 -5.008 -10.158 1.00 88.81 88 VAL A C 1
ATOM 656 O O . VAL A 1 88 ? 13.422 -5.116 -11.015 1.00 88.81 88 VAL A O 1
ATOM 659 N N . TRP A 1 89 ? 11.369 -5.634 -10.275 1.00 87.75 89 TRP A N 1
ATOM 660 C CA . TRP A 1 89 ? 11.034 -6.468 -11.431 1.00 87.75 89 TRP A CA 1
ATOM 661 C C . TRP A 1 89 ? 11.091 -5.681 -12.747 1.00 87.75 89 TRP A C 1
ATOM 663 O O . TRP A 1 89 ? 11.709 -6.137 -13.714 1.00 87.75 89 TRP A O 1
ATOM 673 N N . SER A 1 90 ? 10.515 -4.475 -12.772 1.00 82.56 90 SER A N 1
ATOM 674 C CA . SER A 1 90 ? 10.530 -3.604 -13.951 1.00 82.56 90 SER A CA 1
ATOM 675 C C . SER A 1 90 ? 11.961 -3.270 -14.391 1.00 82.56 90 SER A C 1
ATOM 677 O O . SER A 1 90 ? 12.286 -3.388 -15.577 1.00 82.56 90 SER A O 1
ATOM 679 N N . ALA A 1 91 ? 12.841 -2.960 -13.431 1.00 81.94 91 ALA A N 1
ATOM 680 C CA . ALA A 1 91 ? 14.250 -2.664 -13.675 1.00 81.94 91 ALA A CA 1
ATOM 681 C C . ALA A 1 91 ? 15.043 -3.887 -14.176 1.00 81.94 91 ALA A C 1
ATOM 683 O O . ALA A 1 91 ? 15.787 -3.782 -15.155 1.00 81.94 91 ALA A O 1
ATOM 684 N N . MET A 1 92 ? 14.862 -5.064 -13.561 1.00 86.81 92 MET A N 1
ATOM 685 C CA . MET A 1 92 ? 15.514 -6.305 -14.007 1.00 86.81 92 MET A CA 1
ATOM 686 C C . MET A 1 92 ? 15.093 -6.686 -15.431 1.00 86.81 92 MET A C 1
ATOM 688 O O . MET A 1 92 ? 15.930 -7.088 -16.242 1.00 86.81 92 MET A O 1
ATOM 692 N N . ARG A 1 93 ? 13.806 -6.523 -15.762 1.00 75.19 93 ARG A N 1
ATOM 693 C CA . ARG A 1 93 ? 13.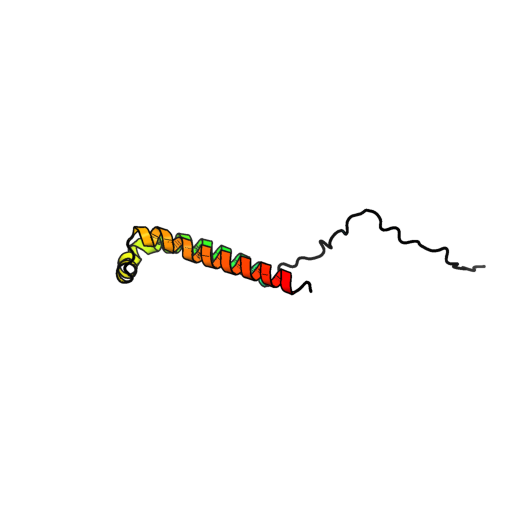266 -6.820 -17.095 1.00 75.19 93 ARG A CA 1
ATOM 694 C C . ARG A 1 93 ? 13.730 -5.820 -18.152 1.00 75.19 93 ARG A C 1
ATOM 696 O O . ARG A 1 93 ? 13.996 -6.213 -19.279 1.00 75.19 93 ARG A O 1
ATOM 703 N N . ALA A 1 94 ? 13.848 -4.540 -17.796 1.00 73.00 94 ALA A N 1
ATOM 704 C CA . ALA A 1 94 ? 14.433 -3.532 -18.680 1.00 73.00 94 ALA A CA 1
ATOM 705 C C . ALA A 1 94 ? 15.894 -3.862 -19.022 1.00 73.00 94 ALA A C 1
ATOM 707 O O . ALA A 1 94 ? 16.301 -3.719 -20.168 1.00 73.00 94 ALA A O 1
ATOM 708 N N . ARG A 1 95 ? 16.660 -4.380 -18.054 1.00 72.38 95 ARG A N 1
ATOM 709 C CA . ARG A 1 95 ? 18.057 -4.784 -18.261 1.00 72.38 95 ARG A CA 1
ATOM 710 C C . ARG A 1 95 ? 18.216 -6.047 -19.113 1.00 72.38 95 ARG A C 1
ATOM 712 O O . ARG A 1 95 ? 19.193 -6.156 -19.840 1.00 72.38 95 ARG A O 1
ATOM 719 N N . SER A 1 96 ? 17.284 -6.995 -19.028 1.00 66.62 96 SER A N 1
ATOM 720 C CA . SER A 1 96 ? 17.365 -8.275 -19.755 1.00 66.62 96 SER A CA 1
ATOM 721 C C . SER A 1 96 ? 16.877 -8.212 -21.207 1.00 66.62 96 SER A C 1
ATOM 723 O O . SER A 1 96 ? 17.158 -9.132 -21.960 1.00 66.62 96 SER A O 1
ATOM 725 N N . GLY A 1 97 ? 16.187 -7.142 -21.617 1.00 58.59 97 GLY A N 1
ATOM 726 C CA . GLY A 1 97 ? 15.839 -6.884 -23.023 1.00 58.59 97 GLY A CA 1
ATOM 727 C C . GLY A 1 97 ? 16.894 -6.094 -23.808 1.00 58.59 97 GLY A C 1
ATOM 728 O O . GLY A 1 97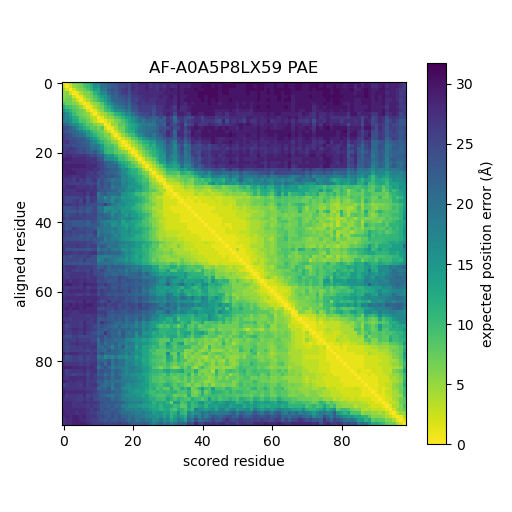 ? 16.623 -5.707 -24.937 1.00 58.59 97 GLY A O 1
ATOM 729 N N . GLY A 1 98 ? 18.048 -5.798 -23.197 1.00 53.25 98 GLY A N 1
ATOM 730 C CA . GLY A 1 98 ? 19.145 -5.026 -23.795 1.00 53.25 98 GLY A CA 1
ATOM 731 C C . GLY A 1 98 ? 20.399 -5.844 -24.126 1.00 53.25 98 GLY A C 1
ATOM 732 O O . GLY A 1 98 ? 21.468 -5.252 -24.256 1.00 53.25 98 GLY A O 1
ATOM 733 N N . ALA A 1 99 ? 20.288 -7.173 -24.201 1.00 43.66 99 ALA A N 1
ATOM 734 C CA . ALA A 1 99 ? 21.327 -8.096 -24.667 1.00 43.66 99 ALA A CA 1
ATOM 735 C C . ALA A 1 99 ? 20.807 -8.853 -25.893 1.00 43.66 99 ALA A C 1
ATOM 737 O O . ALA A 1 99 ? 21.629 -9.130 -26.790 1.00 43.66 99 ALA A O 1
#

pLDDT: mean 72.81, std 12.59, range [39.66, 91.75]

Solvent-accessible surface area (backbone atoms only — not comparable to full-atom values): 6219 Å² total; per-residue (Å²): 135,88,81,91,81,90,74,89,78,75,86,73,82,67,81,63,87,63,69,81,74,68,69,83,72,69,84,65,79,42,76,66,52,50,49,52,51,51,46,50,54,47,30,67,46,49,43,57,50,50,65,70,44,39,82,78,41,49,67,61,43,46,74,71,72,41,50,75,69,51,45,69,56,50,59,55,43,52,47,52,51,51,47,52,51,53,52,52,51,52,54,54,52,59,59,67,75,73,119